Protein 7WUN (pdb70)

Structure (mmCIF, N/CA/C/O backbone):
data_7WUN
#
_entry.id   7WUN
#
_cell.length_a   29.803
_cell.length_b   29.803
_cell.length_c   114.755
_cell.angle_alpha   90.000
_cell.angle_beta   90.000
_cell.angle_gamma   120.000
#
_symmetry.space_group_name_H-M   'P 32 2 1'
#
loop_
_entity.id
_entity.type
_entity.pdbx_description
1 polymer '3-mer peptide'
2 polymer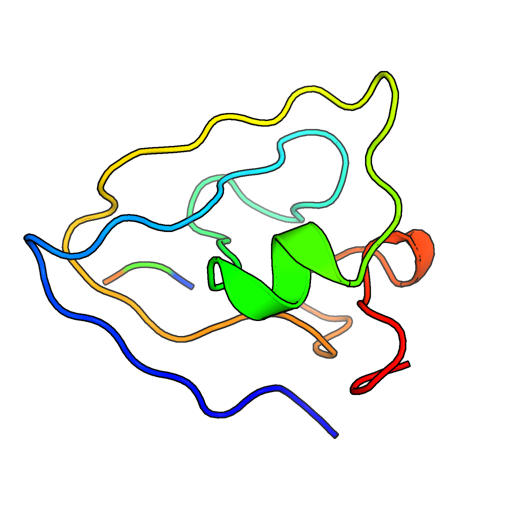 'E3 ubiquitin-protein ligase'
3 non-polymer 'ZINC ION'
4 water water
#
loop_
_atom_site.group_PDB
_atom_site.id
_atom_site.type_symbol
_atom_site.label_atom_id
_atom_site.label_alt_id
_atom_site.label_comp_id
_atom_site.label_asym_id
_atom_site.label_entity_id
_atom_site.label_seq_id
_atom_site.pdbx_PDB_ins_code
_atom_site.Cartn_x
_atom_site.Cartn_y
_atom_site.Cartn_z
_atom_site.occupancy
_atom_site.B_iso_or_equiv
_atom_site.auth_seq_id
_atom_site.auth_comp_id
_atom_site.auth_asym_id
_atom_site.auth_atom_id
_atom_site.pdbx_PDB_model_num
ATOM 1 N N . ARG A 1 1 ? -7.488 22.383 -5.605 1.00 17.53 1 ARG X N 1
ATOM 2 C CA . ARG A 1 1 ? -8.059 22.376 -6.951 1.00 18.82 1 ARG X CA 1
ATOM 3 C C . ARG A 1 1 ? -9.180 23.404 -7.041 1.00 20.84 1 ARG X C 1
ATOM 4 O O . ARG A 1 1 ? -9.616 23.960 -6.024 1.00 22.56 1 ARG X O 1
ATOM 12 N N . SER A 1 2 ? -9.661 23.658 -8.251 1.00 23.90 2 SER X N 1
ATOM 13 C CA . SER A 1 2 ? -10.726 24.632 -8.459 1.00 22.66 2 SER X CA 1
ATOM 14 C C . SER A 1 2 ? -12.095 24.074 -8.100 1.00 30.17 2 SER X C 1
ATOM 15 O O . SER A 1 2 ? -12.271 22.886 -8.026 1.00 29.46 2 SER X O 1
ATOM 18 N N . GLY A 1 3 ? -13.059 24.961 -7.899 1.00 33.06 3 GLY X N 1
ATOM 19 C CA . GLY A 1 3 ? -14.243 24.610 -7.145 1.00 38.41 3 GLY X CA 1
ATOM 20 C C . GLY A 1 3 ? -15.430 25.530 -7.299 1.00 42.17 3 GLY X C 1
ATOM 21 O O . GLY A 1 3 ? -16.484 25.104 -7.759 1.00 52.89 3 GLY X O 1
ATOM 22 N N . ALA B 2 1 ? 2.885 22.954 4.630 1.00 18.67 120 ALA A N 1
ATOM 23 C CA . ALA B 2 1 ? 3.281 21.901 3.696 1.00 17.01 120 ALA A CA 1
ATOM 24 C C . ALA B 2 1 ? 2.601 22.063 2.337 1.00 15.68 120 ALA A C 1
ATOM 25 O O . ALA B 2 1 ? 3.246 21.997 1.291 1.00 17.38 120 ALA A O 1
ATOM 27 N N . VAL B 2 2 ? 1.284 22.245 2.383 1.00 15.42 121 VAL A N 1
ATOM 28 C CA . VAL B 2 2 ? 0.459 22.497 1.207 1.00 11.88 121 VAL A CA 1
ATOM 29 C C . VAL B 2 2 ? -0.230 23.838 1.419 1.00 15.44 121 VAL A C 1
ATOM 30 O O . VAL B 2 2 ? -0.860 24.060 2.461 1.00 15.38 121 VAL A O 1
ATOM 34 N N . CYS B 2 3 ? -0.120 24.724 0.429 1.00 12.11 122 CYS A N 1
ATOM 35 C CA . CYS B 2 3 ? -0.661 26.073 0.547 1.00 10.66 122 CYS A CA 1
ATOM 36 C C . CYS B 2 3 ? -2.139 26.041 0.907 1.00 14.05 122 CYS A C 1
ATOM 37 O O . CYS B 2 3 ? -2.950 25.427 0.208 1.00 18.23 122 CYS A O 1
ATOM 40 N N . GLY B 2 4 ? -2.502 26.723 1.986 1.00 14.20 123 GLY A N 1
ATOM 41 C CA . GLY B 2 4 ? -3.897 26.702 2.375 1.00 22.74 123 GLY A CA 1
ATOM 42 C C . GLY B 2 4 ? -4.749 27.801 1.772 1.00 30.13 123 GLY A C 1
ATOM 43 O O . GLY B 2 4 ? -5.827 28.101 2.295 1.00 29.24 123 GLY A O 1
ATOM 44 N N . SER B 2 5 ? -4.317 28.408 0.670 1.00 20.35 124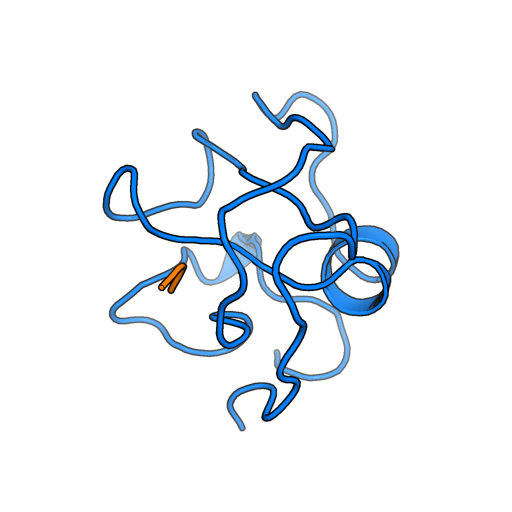 SER A N 1
ATOM 45 C CA . SER B 2 5 ? -5.008 29.598 0.203 1.00 15.69 124 SER A CA 1
ATOM 46 C C . SER B 2 5 ? -6.286 29.226 -0.533 1.00 16.29 124 SER A C 1
ATOM 47 O O . SER B 2 5 ? -6.333 28.271 -1.312 1.00 18.98 124 SER A O 1
ATOM 50 N N . VAL B 2 6 ? -7.333 29.981 -0.253 1.00 15.61 125 VAL A N 1
ATOM 51 C CA . VAL B 2 6 ? -8.612 29.815 -0.919 1.00 15.22 125 VAL A CA 1
ATOM 52 C C . VAL B 2 6 ? -8.927 31.105 -1.650 1.00 17.06 125 VAL A C 1
ATOM 53 O O . VAL B 2 6 ? -8.538 32.199 -1.228 1.00 16.93 125 VAL A O 1
ATOM 57 N N . TRP B 2 7 ? -9.623 30.973 -2.772 1.00 12.66 126 TRP A N 1
ATOM 58 C CA . TRP B 2 7 ? -10.058 32.149 -3.507 1.00 14.46 126 TRP A CA 1
ATOM 59 C C . TRP B 2 7 ? -11.467 31.927 -4.033 1.00 12.56 126 TRP A C 1
ATOM 60 O O . TRP B 2 7 ? -11.984 30.809 -4.043 1.00 13.71 126 TRP A O 1
ATOM 71 N N . GLY B 2 8 ? -12.103 33.034 -4.415 1.00 13.56 127 GLY A N 1
ATOM 72 C CA . GLY B 2 8 ? -13.483 33.029 -4.838 1.00 15.45 127 GLY A CA 1
ATOM 73 C C . GLY B 2 8 ? -13.597 33.120 -6.353 1.00 14.78 127 GLY A C 1
ATOM 74 O O . GLY B 2 8 ? -12.610 33.157 -7.088 1.00 13.17 127 GLY A O 1
ATOM 75 N N . GLN B 2 9 ? -14.846 33.153 -6.822 1.00 16.13 128 GLN A N 1
ATOM 76 C CA . GLN B 2 9 ? -15.052 32.988 -8.257 1.00 17.56 128 GLN A CA 1
ATOM 77 C C . GLN B 2 9 ? -14.471 34.143 -9.063 1.00 15.55 128 GLN A C 1
ATOM 78 O O . GLN B 2 9 ? -14.057 33.935 -10.213 1.00 16.38 128 GLN A O 1
ATOM 84 N N . ASN B 2 10 ? -14.412 35.352 -8.503 1.00 13.52 129 ASN A N 1
ATOM 85 C CA . ASN B 2 10 ? -13.858 36.484 -9.241 1.00 14.31 129 ASN A CA 1
ATOM 86 C C . ASN B 2 10 ? -12.422 36.816 -8.844 1.00 14.63 129 ASN A C 1
ATOM 87 O O . ASN B 2 10 ? -11.947 37.925 -9.120 1.00 14.03 129 ASN A O 1
ATOM 92 N N . ASP B 2 11 ? -11.712 35.869 -8.236 1.00 11.78 130 ASP A N 1
ATOM 93 C CA . ASP B 2 11 ? -10.286 35.989 -7.978 1.00 12.25 130 ASP A CA 1
ATOM 94 C C . ASP B 2 11 ? -9.519 35.219 -9.042 1.00 10.85 130 ASP A C 1
ATOM 95 O O . ASP B 2 11 ? -9.873 34.080 -9.357 1.00 12.94 130 ASP A O 1
ATOM 100 N N . LEU B 2 12 ? -8.464 35.827 -9.571 1.00 13.06 131 LEU A N 1
ATOM 101 C CA . LEU B 2 12 ? -7.624 35.147 -10.545 1.00 11.98 131 LEU A CA 1
ATOM 102 C C . LEU B 2 12 ? -6.749 34.102 -9.870 1.00 13.39 131 LEU A C 1
ATOM 103 O O . LEU B 2 12 ? -6.382 34.233 -8.698 1.00 13.83 131 LEU A O 1
ATOM 108 N N . ALA B 2 13 ? -6.415 33.055 -10.626 1.00 12.07 132 ALA A N 1
ATOM 109 C CA . ALA B 2 13 ? -5.475 32.032 -10.186 1.00 11.99 132 ALA A CA 1
ATOM 110 C C . ALA B 2 13 ? -4.730 31.548 -11.417 1.00 9.41 132 ALA A C 1
ATOM 111 O O . ALA B 2 13 ? -4.937 32.058 -12.522 1.00 12.77 132 ALA A O 1
ATOM 113 N N . TYR B 2 14 ? -3.877 30.542 -11.240 1.00 10.02 133 TYR A N 1
ATOM 114 C CA . TYR B 2 14 ? -3.126 30.002 -12.364 1.00 10.36 133 TYR A CA 1
ATOM 115 C C . TYR B 2 14 ? -3.471 28.547 -12.613 1.00 10.09 133 TYR A C 1
ATOM 116 O O . TYR B 2 14 ? -3.475 27.731 -11.688 1.00 12.40 133 TYR A O 1
ATOM 125 N N . ARG B 2 15 ? -3.745 28.233 -13.868 1.00 11.69 134 ARG A N 1
ATOM 126 C CA . ARG B 2 15 ? -3.612 26.881 -14.372 1.00 12.74 134 ARG A CA 1
ATOM 127 C C . ARG B 2 15 ? -2.198 26.710 -14.904 1.00 10.95 134 ARG A C 1
ATOM 128 O O . ARG B 2 15 ? -1.609 27.641 -15.453 1.00 12.30 134 ARG A O 1
ATOM 136 N N . CYS B 2 16 ? -1.710 25.484 -14.763 1.00 11.04 135 CYS A N 1
ATOM 137 C CA . CYS B 2 16 ? -0.446 25.142 -15.451 1.00 11.74 13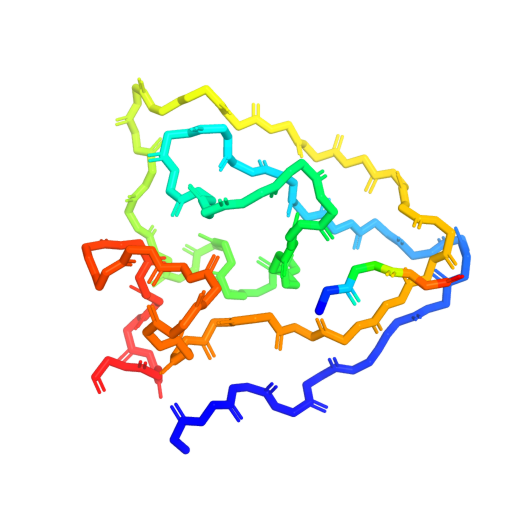5 CYS A CA 1
ATOM 138 C C . CYS B 2 16 ? -0.616 23.711 -15.968 1.00 13.71 135 CYS A C 1
ATOM 139 O O . CYS B 2 16 ? -0.439 22.796 -15.194 1.00 12.75 135 CYS A O 1
ATOM 142 N N A ARG B 2 17 ? -0.737 23.561 -17.288 0.55 12.77 136 ARG A N 1
ATOM 143 N N B ARG B 2 17 ? -0.732 23.562 -17.288 0.45 12.77 136 ARG A N 1
ATOM 144 C CA A ARG B 2 17 ? -0.946 22.218 -17.883 0.55 13.47 136 ARG A CA 1
ATOM 145 C CA B ARG B 2 17 ? -0.947 22.218 -17.877 0.45 13.47 136 ARG A CA 1
ATOM 146 C C A ARG B 2 17 ? 0.362 21.434 -17.851 0.55 12.90 136 ARG A C 1
ATOM 147 C C B ARG B 2 17 ? 0.363 21.437 -17.865 0.45 12.88 136 ARG A C 1
ATOM 148 O O A ARG B 2 17 ? 0.311 20.207 -17.914 0.55 14.85 136 ARG A O 1
ATOM 149 O O B ARG B 2 17 ? 0.310 20.209 -17.911 0.45 14.85 136 ARG A O 1
ATOM 164 N N . THR B 2 18 ? 1.479 22.125 -17.622 1.00 12.76 137 THR A N 1
ATOM 165 C CA . THR B 2 18 ? 2.788 21.431 -17.515 1.00 12.64 137 THR A CA 1
ATOM 166 C C . THR B 2 18 ? 2.884 20.778 -16.123 1.00 14.48 137 THR A C 1
ATOM 167 O O . THR B 2 18 ? 3.391 19.678 -16.038 1.00 13.93 137 THR A O 1
ATOM 171 N N . CYS B 2 19 ? 2.356 21.435 -15.097 1.00 14.27 138 CYS A N 1
ATOM 172 C CA . CYS B 2 19 ? 2.548 20.963 -13.728 1.00 14.36 138 CYS A CA 1
ATOM 173 C C . CYS B 2 19 ? 1.370 20.171 -13.178 1.00 13.14 138 CYS A C 1
ATOM 174 O O . CYS B 2 19 ? 1.549 19.411 -12.218 1.00 13.96 138 CYS A O 1
ATOM 177 N N . GLU B 2 20 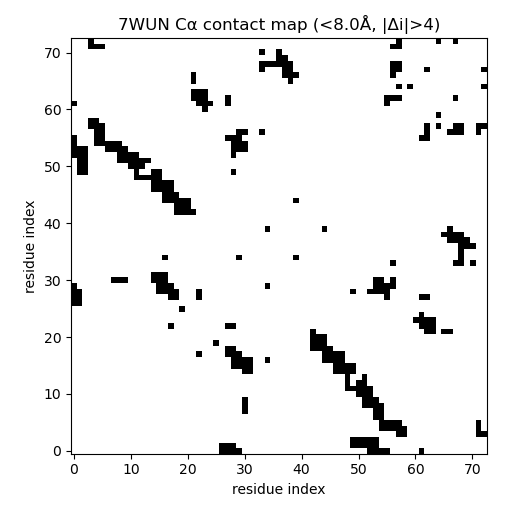? 0.177 20.339 -13.736 1.00 12.96 139 GLU A N 1
ATOM 178 C CA . GLU B 2 20 ? -1.020 19.763 -13.142 1.00 14.28 139 GLU A CA 1
ATOM 179 C C . GLU B 2 20 ? -1.020 18.245 -13.282 1.00 12.53 139 GLU A C 1
ATOM 180 O O . GLU B 2 20 ? -0.403 17.677 -14.194 1.00 17.26 139 GLU A O 1
ATOM 186 N N . HIS B 2 21 ? -1.769 17.588 -12.395 1.00 13.77 140 HIS A N 1
ATOM 187 C CA . HIS B 2 21 ? -2.094 16.190 -12.612 1.00 14.39 140 HIS A CA 1
ATOM 188 C C . HIS B 2 21 ? -3.519 15.989 -13.099 1.00 21.55 140 HIS A C 1
ATOM 189 O O . HIS B 2 21 ? -3.866 14.872 -13.497 1.00 21.32 140 HIS A O 1
ATOM 196 N N . ASP B 2 22 ? -4.332 17.040 -13.135 1.00 17.24 141 ASP A N 1
ATOM 197 C CA . ASP B 2 22 ? -5.621 16.965 -13.805 1.00 19.08 141 ASP A CA 1
ATOM 198 C C . ASP B 2 22 ? -6.083 18.381 -14.122 1.00 15.85 141 ASP A C 1
ATOM 199 O O . ASP B 2 22 ? -5.562 19.350 -13.558 1.00 14.32 141 ASP A O 1
ATOM 204 N N . PRO B 2 23 ? -7.022 18.539 -15.060 1.00 17.63 142 PRO A N 1
ATOM 205 C CA . PRO B 2 23 ? -7.350 19.889 -15.533 1.00 17.63 142 PRO A CA 1
ATOM 206 C C . PRO B 2 23 ? -8.036 20.771 -14.506 1.00 14.40 142 PRO A C 1
ATOM 207 O O . PRO B 2 23 ? -8.157 21.971 -14.775 1.00 16.68 142 PRO A O 1
ATOM 211 N N . THR B 2 24 ? -8.475 20.243 -13.354 1.00 15.27 143 THR A N 1
ATOM 212 C CA . THR B 2 24 ? -9.047 21.096 -12.320 1.00 15.25 143 THR A CA 1
ATOM 213 C C . THR B 2 24 ? -8.003 21.625 -11.350 1.00 16.77 143 THR A C 1
ATOM 214 O O . THR B 2 24 ? -8.348 22.398 -10.455 1.00 16.00 143 THR A O 1
ATOM 218 N N . CYS B 2 25 ? -6.745 21.231 -11.493 1.00 14.46 144 CYS A N 1
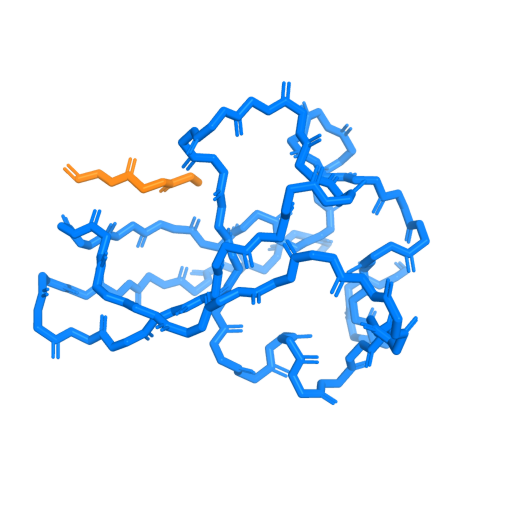ATOM 219 C CA . CYS B 2 25 ? -5.731 21.730 -10.581 1.00 15.29 144 CYS A CA 1
ATOM 220 C C . CYS B 2 25 ? -5.451 23.213 -10.830 1.00 13.84 144 CYS A C 1
ATOM 221 O O . CYS B 2 25 ? -5.619 23.727 -11.941 1.00 14.41 144 CYS A O 1
ATOM 224 N N . ALA B 2 26 ? -5.027 23.901 -9.769 1.00 14.04 145 ALA A N 1
ATOM 225 C CA . ALA B 2 26 ? -4.723 25.324 -9.852 1.00 12.40 145 ALA A CA 1
ATOM 226 C C . ALA B 2 26 ? -3.872 25.733 -8.659 1.00 11.70 145 ALA A C 1
ATOM 227 O O . ALA B 2 26 ? -3.948 25.118 -7.586 1.00 13.81 145 ALA A O 1
ATOM 229 N N . ILE B 2 27 ? -3.075 26.792 -8.848 1.00 11.11 146 ILE A N 1
ATOM 230 C CA . ILE B 2 27 ? -2.341 27.397 -7.745 1.00 12.49 146 ILE A CA 1
ATOM 231 C C . ILE B 2 27 ? -2.631 28.890 -7.673 1.00 11.06 146 ILE A C 1
ATOM 232 O O . ILE B 2 27 ? -2.971 29.535 -8.669 1.00 12.26 146 ILE A O 1
ATOM 237 N N . CYS B 2 28 ? -2.531 29.431 -6.464 1.00 11.31 147 CYS A N 1
ATOM 238 C CA . CYS B 2 28 ? -2.805 30.840 -6.255 1.00 8.90 147 CYS A CA 1
ATOM 239 C C . CYS B 2 28 ? -1.744 31.703 -6.933 1.00 11.07 147 CYS A C 1
ATOM 240 O O . CYS B 2 28 ? -0.645 31.247 -7.271 1.00 11.21 147 CYS A O 1
ATOM 243 N N . VAL B 2 29 ? -2.082 32.978 -7.133 1.00 10.82 148 VAL A N 1
ATOM 244 C CA . VAL B 2 29 ? -1.155 33.884 -7.815 1.00 12.49 148 VAL A CA 1
ATOM 245 C C . VAL B 2 29 ? 0.191 33.968 -7.099 1.00 10.84 148 VAL A C 1
ATOM 246 O O . VAL B 2 29 ? 1.230 33.837 -7.765 1.00 12.69 148 VAL A O 1
ATOM 250 N N . PRO B 2 30 ? 0.262 34.156 -5.777 1.00 12.26 149 PRO A N 1
ATOM 251 C CA . PRO B 2 30 ? 1.594 34.214 -5.154 1.00 12.47 149 PRO A CA 1
ATOM 252 C C . PRO B 2 30 ? 2.395 32.931 -5.293 1.00 11.66 149 PRO A C 1
ATOM 253 O O . PRO B 2 30 ? 3.624 32.999 -5.460 1.00 16.13 149 PRO A O 1
ATOM 257 N N . CYS B 2 31 ? 1.753 31.758 -5.223 1.00 11.41 150 CYS A N 1
ATOM 258 C CA . CYS B 2 31 ? 2.506 30.523 -5.429 1.00 10.67 150 CYS A CA 1
ATOM 259 C C . CYS B 2 31 ? 3.041 30.432 -6.852 1.00 11.68 150 CYS A C 1
ATOM 260 O O . CYS B 2 31 ? 4.152 29.939 -7.071 1.00 12.26 150 CYS A O 1
ATOM 263 N N . PHE B 2 32 ? 2.273 30.897 -7.831 1.00 11.39 151 PHE A N 1
ATOM 264 C CA . PHE B 2 32 ? 2.799 30.914 -9.190 1.00 11.51 151 PHE A CA 1
ATOM 265 C C . PHE B 2 32 ? 4.009 31.834 -9.292 1.00 12.86 151 PHE A C 1
ATOM 266 O O . PHE B 2 32 ? 5.053 31.463 -9.845 1.00 12.26 151 PHE A O 1
ATOM 274 N N . GLN B 2 33 ? 3.874 33.052 -8.767 1.00 10.98 152 GLN A N 1
ATOM 275 C CA . GLN B 2 33 ? 4.954 34.027 -8.843 1.00 12.64 152 GLN A CA 1
ATOM 276 C C . GLN B 2 33 ? 6.224 33.514 -8.183 1.00 13.03 152 GLN A C 1
ATOM 277 O O . GLN B 2 33 ? 7.325 33.757 -8.675 1.00 15.66 152 GLN A O 1
ATOM 283 N N . ASN B 2 34 ? 6.097 32.809 -7.069 1.00 12.51 153 ASN A N 1
ATOM 284 C CA . ASN B 2 34 ? 7.274 32.335 -6.358 1.00 12.77 153 ASN A CA 1
ATOM 285 C C . ASN B 2 34 ? 7.742 30.956 -6.814 1.00 13.14 153 ASN A C 1
ATOM 286 O O . ASN B 2 34 ? 8.558 30.334 -6.134 1.00 13.78 153 ASN A O 1
ATOM 291 N N . GLY B 2 35 ? 7.264 30.471 -7.961 1.00 13.49 154 GLY A N 1
ATOM 292 C CA . GLY B 2 35 ? 7.725 29.229 -8.537 1.00 15.00 154 GLY A CA 1
ATOM 293 C C . GLY B 2 35 ? 8.315 29.453 -9.922 1.00 14.08 154 GLY A C 1
ATOM 294 O O . GLY B 2 35 ? 8.448 30.583 -10.399 1.00 15.69 154 GLY A O 1
ATOM 295 N N . ASN B 2 36 ? 8.676 28.343 -10.555 1.00 12.72 155 ASN A N 1
ATOM 296 C CA . ASN B 2 36 ? 9.433 28.356 -11.800 1.00 15.80 155 ASN A CA 1
ATOM 297 C C . ASN B 2 36 ? 8.588 27.680 -12.873 1.00 14.88 155 ASN A C 1
ATOM 298 O O . ASN B 2 36 ? 8.478 26.452 -12.896 1.00 15.13 155 ASN A O 1
ATOM 303 N N . HIS B 2 37 ? 7.992 28.477 -13.751 1.00 13.99 156 HIS A N 1
ATOM 304 C CA . HIS B 2 37 ? 7.149 27.943 -14.818 1.00 14.15 156 HIS A CA 1
ATOM 305 C C . HIS B 2 37 ? 7.525 28.525 -16.166 1.00 16.76 156 HIS A C 1
ATOM 306 O O . HIS B 2 37 ? 6.672 28.652 -17.056 1.00 15.45 156 HIS A O 1
ATOM 313 N N . LYS B 2 38 ? 8.787 28.895 -16.343 1.00 18.55 157 LYS A N 1
ATOM 314 C CA . LYS B 2 38 ? 9.169 29.413 -17.643 1.00 16.52 157 LYS A CA 1
ATOM 315 C C . LYS B 2 38 ? 9.115 28.316 -18.698 1.00 16.92 157 LYS A C 1
ATOM 316 O O . LYS B 2 38 ? 9.526 27.168 -18.476 1.00 17.10 157 LYS A O 1
ATOM 322 N N . ASP B 2 39 ? 8.526 28.679 -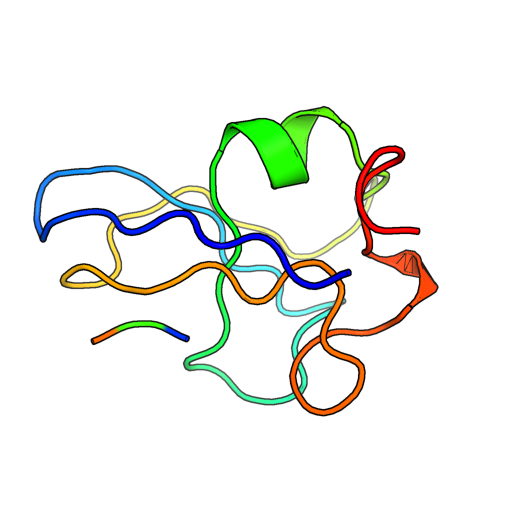19.823 1.00 17.29 158 ASP A N 1
ATOM 323 C CA . ASP B 2 39 ? 8.207 27.812 -20.945 1.00 17.85 158 ASP A CA 1
ATOM 324 C C . ASP B 2 39 ? 7.139 26.784 -20.599 1.00 14.68 158 ASP A C 1
ATOM 325 O O . ASP B 2 39 ? 6.892 25.882 -21.396 1.00 13.32 158 ASP A O 1
ATOM 330 N N . HIS B 2 40 ? 6.492 26.896 -19.437 1.00 11.57 159 HIS A N 1
ATOM 331 C CA . HIS B 2 40 ? 5.339 26.051 -19.150 1.00 10.43 159 HIS A CA 1
ATOM 332 C C . HIS B 2 40 ? 4.102 26.560 -19.882 1.00 13.32 159 HIS A C 1
ATOM 333 O O . HIS B 2 40 ? 3.996 27.733 -20.260 1.00 12.62 159 HIS A O 1
ATOM 340 N N . ASP B 2 41 ? 3.136 25.660 -20.042 1.00 11.70 160 ASP A N 1
ATOM 341 C CA . ASP B 2 41 ? 1.844 26.004 -20.624 1.00 12.15 160 ASP A CA 1
ATOM 342 C C . ASP B 2 41 ? 0.929 26.456 -19.493 1.00 12.21 160 ASP A C 1
ATOM 343 O O . ASP B 2 41 ? 0.052 25.727 -19.029 1.00 13.46 160 ASP A O 1
ATOM 348 N N . TYR B 2 42 ? 1.134 27.689 -19.057 1.00 10.53 161 TYR A N 1
ATOM 349 C CA . TYR B 2 42 ? 0.352 28.233 -17.956 1.00 12.57 161 TYR A CA 1
ATOM 350 C C . TYR B 2 42 ? -0.572 29.337 -18.443 1.00 15.11 161 TYR A C 1
ATOM 351 O O . TYR B 2 42 ? -0.345 29.964 -19.482 1.00 14.25 161 TYR A O 1
ATOM 360 N N . SER B 2 43 ? -1.612 29.591 -17.654 1.00 14.70 162 SER A N 1
ATOM 361 C CA A SER B 2 43 ? -2.564 30.655 -17.956 0.74 13.14 162 SER A CA 1
ATOM 362 C CA B SER B 2 43 ? -2.523 30.684 -17.954 0.26 13.20 162 SER A CA 1
ATOM 363 C C . SER B 2 43 ? -3.082 31.232 -16.653 1.00 11.93 162 SER A C 1
ATOM 364 O O . SER B 2 43 ? -3.513 30.473 -15.781 1.00 14.05 162 SER A O 1
ATOM 369 N N . ILE B 2 44 ? -3.034 32.551 -16.517 1.00 12.08 163 ILE A N 1
ATOM 370 C CA . ILE B 2 44 ? -3.777 33.207 -15.448 1.00 11.74 163 ILE A CA 1
ATOM 371 C C . ILE B 2 44 ? -5.231 33.286 -15.886 1.00 13.04 163 ILE A C 1
ATOM 372 O O . ILE B 2 44 ? -5.518 33.649 -17.036 1.00 12.70 163 ILE A O 1
ATOM 377 N N . MET B 2 45 ? -6.150 32.914 -14.998 1.00 11.80 164 MET A N 1
ATOM 378 C CA . MET B 2 45 ? -7.559 32.929 -15.379 1.00 11.10 164 MET A CA 1
ATOM 379 C C . MET B 2 45 ? -8.410 32.793 -14.127 1.00 11.29 164 MET A C 1
ATOM 380 O O . MET B 2 45 ? -7.901 32.598 -13.021 1.00 13.44 164 MET A O 1
ATOM 385 N N . TYR B 2 46 ? -9.725 32.860 -14.327 1.00 12.64 165 TYR A N 1
ATOM 386 C CA . TYR B 2 46 ? -10.680 32.512 -13.286 1.00 13.04 165 TYR A CA 1
ATOM 387 C C . TYR B 2 46 ? -10.944 31.010 -13.321 1.00 14.21 165 TYR A C 1
ATOM 388 O O . TYR B 2 46 ? -10.793 30.355 -14.357 1.00 13.65 165 TYR A O 1
ATOM 397 N N . THR B 2 47 ? -11.303 30.459 -12.167 1.00 12.68 166 THR A N 1
ATOM 398 C CA . THR B 2 47 ? -11.464 29.018 -12.024 1.00 11.95 166 THR A CA 1
ATOM 399 C C . THR B 2 47 ? -12.743 28.652 -11.284 1.00 13.17 166 THR A C 1
ATOM 400 O O . THR B 2 47 ? -12.877 27.500 -10.856 1.00 15.98 166 THR A O 1
ATOM 404 N N . GLY B 2 48 ? -13.677 29.588 -11.126 1.00 12.53 167 GLY A N 1
ATOM 405 C CA . GLY B 2 48 ? -14.836 29.360 -10.281 1.00 13.86 167 GLY A CA 1
ATOM 406 C C . GLY B 2 48 ? -14.498 29.210 -8.814 1.00 14.31 167 GLY A C 1
ATOM 407 O O . GLY B 2 48 ? -15.220 28.530 -8.084 1.00 18.81 167 GLY A O 1
ATOM 408 N N . GLY B 2 49 ? -13.419 29.843 -8.360 1.00 11.77 168 GLY A N 1
ATOM 409 C CA . GLY B 2 49 ? -12.962 29.684 -6.988 1.00 13.91 168 GLY A CA 1
ATOM 410 C C . GLY B 2 49 ? -12.075 28.464 -6.853 1.00 15.67 168 GLY A C 1
ATOM 411 O O . GLY B 2 49 ? -11.867 27.697 -7.802 1.00 15.06 168 GLY A O 1
ATOM 412 N N . GLY B 2 50 ? -11.511 28.277 -5.668 1.00 13.40 169 GLY A N 1
ATOM 413 C CA . GLY B 2 50 ? -10.745 27.070 -5.454 1.00 14.85 169 GLY A CA 1
ATOM 414 C C . GLY B 2 50 ? -9.837 27.165 -4.247 1.00 14.92 169 GLY A C 1
ATOM 415 O O . GLY B 2 50 ? -9.883 28.124 -3.483 1.00 13.15 169 GLY A O 1
ATOM 416 N N . CYS B 2 51 ? -9.034 26.112 -4.097 1.00 14.08 170 CYS A N 1
ATOM 417 C CA A CYS B 2 51 ? -8.036 25.965 -3.044 0.64 15.42 170 CYS A CA 1
ATOM 418 C CA B CYS B 2 51 ? -8.037 25.993 -3.046 0.36 15.40 170 CYS A CA 1
ATOM 419 C C . CYS B 2 51 ? -6.702 25.640 -3.687 1.00 13.44 170 CYS A C 1
ATOM 420 O O . CYS B 2 51 ? -6.642 24.833 -4.623 1.00 17.77 170 CYS A O 1
ATOM 425 N N . CYS B 2 52 ? -5.633 26.247 -3.185 1.00 15.06 171 CYS A N 1
ATOM 426 C CA . CYS B 2 52 ? -4.343 26.116 -3.852 1.00 14.09 171 CYS A CA 1
ATOM 427 C C . CYS B 2 52 ? -3.790 24.699 -3.737 1.00 12.88 171 CYS A C 1
ATOM 428 O O . CYS B 2 52 ? -3.860 24.071 -2.673 1.00 17.28 171 CYS A O 1
ATOM 431 N N . ASP B 2 53 ? -3.219 24.202 -4.840 1.00 12.31 172 ASP A N 1
ATOM 432 C CA . ASP B 2 53 ? -2.631 22.870 -4.864 1.00 13.10 172 ASP A CA 1
ATOM 433 C C . ASP B 2 53 ? -1.121 22.874 -4.646 1.00 15.46 172 ASP A C 1
ATOM 434 O O . ASP B 2 53 ? -0.500 21.802 -4.676 1.00 13.96 172 ASP A O 1
ATOM 439 N N . CYS B 2 54 ? -0.519 24.037 -4.409 1.00 12.51 173 CYS A N 1
ATOM 440 C CA . CYS B 2 54 ? 0.932 24.117 -4.314 1.00 10.17 173 CYS A CA 1
ATOM 441 C C . CYS B 2 54 ? 1.414 23.370 -3.078 1.00 10.46 173 CYS A C 1
ATOM 442 O O . CYS B 2 54 ? 0.953 23.633 -1.959 1.00 13.05 173 CYS A O 1
ATOM 445 N N . GLY B 2 55 ? 2.354 22.449 -3.289 1.00 13.59 174 GLY A N 1
ATOM 446 C CA . GLY B 2 55 ? 2.877 21.592 -2.246 1.00 14.78 174 GLY A CA 1
ATOM 447 C C . GLY B 2 55 ? 2.272 20.203 -2.200 1.00 13.17 174 GLY A C 1
ATOM 448 O O . GLY B 2 55 ? 2.820 19.327 -1.515 1.00 16.56 174 GLY A O 1
ATOM 449 N N . ASP B 2 56 ? 1.176 19.969 -2.911 1.00 12.39 175 ASP A N 1
ATOM 450 C CA . ASP B 2 56 ? 0.467 18.697 -2.878 1.00 15.08 175 ASP A CA 1
ATOM 451 C C . ASP B 2 56 ? 0.930 17.840 -4.048 1.00 14.93 175 ASP A C 1
ATOM 452 O O . ASP B 2 56 ? 0.576 18.109 -5.200 1.00 13.88 175 ASP A O 1
ATOM 457 N N . THR B 2 57 ? 1.684 16.785 -3.755 1.00 16.22 176 THR A N 1
ATOM 458 C CA . THR B 2 57 ? 2.182 15.907 -4.811 1.00 17.15 176 THR A CA 1
ATOM 459 C C . THR B 2 57 ? 1.072 15.145 -5.534 1.00 19.10 176 THR A C 1
ATOM 460 O O . THR B 2 57 ? 1.282 14.712 -6.675 1.00 18.48 176 THR A O 1
ATOM 464 N N . THR B 2 58 ? -0.094 14.959 -4.909 1.00 17.19 177 THR A N 1
ATOM 465 C CA . THR B 2 58 ? -1.183 14.283 -5.607 1.00 17.65 177 THR A CA 1
ATOM 466 C C . THR B 2 58 ? -1.788 15.147 -6.705 1.00 16.16 177 THR A C 1
ATOM 467 O O . THR B 2 58 ? -2.414 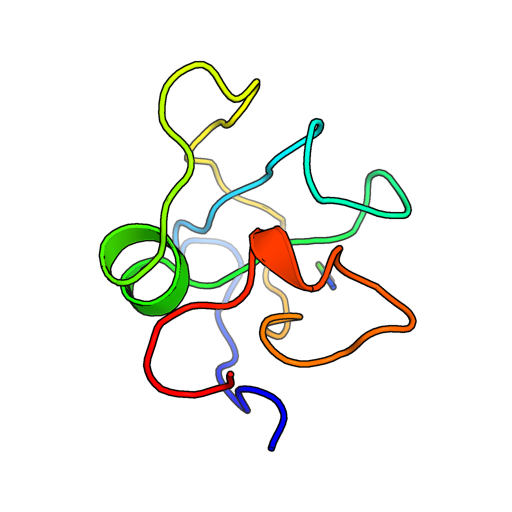14.606 -7.622 1.00 18.71 177 THR A O 1
ATOM 471 N N . ALA B 2 59 ? -1.602 16.471 -6.646 1.00 14.84 178 ALA A N 1
ATOM 472 C CA . ALA B 2 59 ? -2.233 17.385 -7.588 1.00 14.57 178 ALA A CA 1
ATOM 473 C C . ALA B 2 59 ? -1.266 18.135 -8.482 1.00 15.97 178 ALA A C 1
ATOM 474 O O . ALA B 2 59 ? -1.691 18.624 -9.538 1.00 14.76 178 ALA A O 1
ATOM 476 N N . TRP B 2 60 ? 0.006 18.240 -8.106 1.00 15.00 179 TRP A N 1
ATOM 477 C CA . TRP B 2 60 ? 0.908 19.175 -8.755 1.00 13.44 179 TRP A CA 1
ATOM 478 C C . TRP B 2 60 ? 2.320 18.595 -8.764 1.00 13.04 179 TRP A C 1
ATOM 479 O O . TRP B 2 60 ? 2.768 18.025 -7.764 1.00 13.49 179 TRP A O 1
ATOM 490 N N . LYS B 2 61 ? 3.018 18.741 -9.885 1.00 13.96 180 LYS A N 1
ATOM 491 C CA . LYS B 2 61 ? 4.385 18.244 -9.971 1.00 15.08 180 LYS A CA 1
ATOM 492 C C . LYS B 2 61 ? 5.317 19.008 -9.034 1.00 16.87 180 LYS A C 1
ATOM 493 O O . LYS B 2 61 ? 5.196 20.223 -8.864 1.00 16.52 180 LYS A O 1
ATOM 499 N N . ARG B 2 62 ? 6.247 18.277 -8.407 1.00 16.59 181 ARG A N 1
ATOM 500 C CA . ARG B 2 62 ? 7.100 18.878 -7.383 1.00 17.00 181 ARG A CA 1
ATOM 501 C C . ARG B 2 62 ? 7.934 20.018 -7.949 1.00 16.30 181 ARG A C 1
ATOM 502 O O . ARG B 2 62 ? 8.173 21.021 -7.267 1.00 17.19 181 ARG A O 1
ATOM 510 N N . GLU B 2 63 ? 8.385 19.884 -9.194 1.00 18.58 182 GLU A N 1
ATOM 511 C CA . GLU B 2 63 ? 9.147 20.953 -9.826 1.00 17.47 182 GLU A CA 1
ATOM 512 C C . GLU B 2 63 ? 8.342 22.240 -9.952 1.00 17.67 182 GLU A C 1
ATOM 513 O O . GLU B 2 63 ? 8.938 23.311 -10.110 1.00 18.39 182 GLU A O 1
ATOM 519 N N . GLY B 2 64 ? 7.012 22.162 -9.882 1.00 14.08 183 GLY A N 1
ATOM 520 C CA . GLY B 2 64 ? 6.138 23.313 -9.929 1.00 12.52 183 GLY A CA 1
ATOM 521 C C . GLY B 2 64 ? 5.750 23.910 -8.594 1.00 13.61 183 GLY A C 1
ATOM 522 O O . GLY B 2 64 ? 4.956 24.859 -8.576 1.00 12.59 183 GLY A O 1
ATOM 523 N N . PHE B 2 65 ? 6.284 23.396 -7.483 1.00 14.74 184 PHE A N 1
ATOM 524 C CA . PHE B 2 65 ? 6.044 23.995 -6.174 1.00 12.35 184 PHE A CA 1
ATOM 525 C C . PHE B 2 65 ? 6.779 25.325 -6.060 1.00 13.15 184 PHE A C 1
ATOM 526 O O . PHE B 2 65 ? 7.912 25.471 -6.535 1.00 15.19 184 PHE A O 1
ATOM 534 N N . CYS B 2 66 ? 6.146 26.293 -5.404 1.00 13.77 185 CYS A N 1
ATOM 535 C CA . CYS B 2 66 ? 6.857 27.532 -5.149 1.00 14.40 185 CYS A CA 1
ATOM 536 C C . CYS B 2 66 ? 7.914 27.309 -4.067 1.00 14.74 185 CYS A C 1
ATOM 537 O O . CYS B 2 66 ? 8.007 26.240 -3.458 1.00 16.98 185 CYS A O 1
ATOM 540 N N . SER B 2 67 ? 8.730 28.336 -3.841 1.00 15.05 186 SER A N 1
ATOM 541 C CA . SER B 2 67 ? 9.822 28.226 -2.880 1.00 15.78 186 SER A CA 1
ATOM 542 C C . SER B 2 67 ? 9.341 28.018 -1.452 1.00 21.39 186 SER A C 1
ATOM 543 O O . SER B 2 67 ? 10.123 27.550 -0.617 1.00 21.87 186 SER A O 1
ATOM 546 N N . ARG B 2 68 ? 8.084 28.349 -1.153 1.00 17.71 187 ARG A N 1
ATOM 547 C CA . ARG B 2 68 ? 7.587 28.354 0.218 1.00 16.15 187 ARG A CA 1
ATOM 548 C C . ARG B 2 68 ? 6.803 27.104 0.584 1.00 16.57 187 ARG A C 1
ATOM 549 O O . ARG B 2 68 ? 6.548 26.870 1.769 1.00 19.27 187 ARG A O 1
ATOM 557 N N . HIS B 2 69 ? 6.422 26.295 -0.394 1.00 17.52 188 HIS A N 1
ATOM 558 C CA . HIS B 2 69 ? 5.806 25.004 -0.145 1.00 16.89 188 HI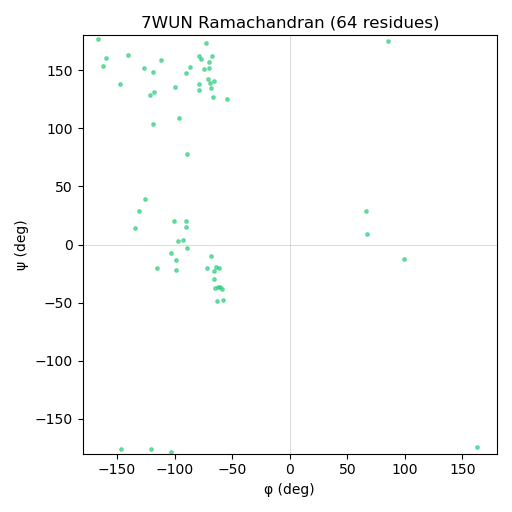S A CA 1
ATOM 559 C C . HIS B 2 69 ? 6.590 23.929 -0.893 1.00 28.37 188 HIS A C 1
ATOM 560 O O . HIS B 2 69 ? 6.021 23.009 -1.480 1.00 32.85 188 HIS A O 1
ATOM 567 N N . LYS B 2 70 ? 7.924 24.066 -0.907 1.00 34.43 189 LYS A N 1
ATOM 568 C CA . LYS B 2 70 ? 8.828 23.080 -1.514 1.00 34.37 189 LYS A CA 1
ATOM 569 C C . LYS B 2 70 ? 9.429 22.202 -0.434 1.00 32.98 189 LYS A C 1
ATOM 570 O O . LYS B 2 70 ? 8.729 21.773 0.479 1.00 40.65 189 LYS A O 1
#

Foldseek 3Di:
DFAFDKDAQPAKWKDWPQWFPDRLATAHPVQQVQADQVVTPMDIDGRRIDTGGALPVVTTHVNSHGPVND

Radius of gyration: 10.42 Å; Cα contacts (8 Å, |Δi|>4): 189; chains: 2; bounding box: 25×22×25 Å

Sequence (73 aa):
RSGAVCGSVWGQNDLAYRCRRTCEHDPTCAICVPCFQNGNHKDHDYSSIMYTGGGCCCDCGDTTAWKREGFCSRHK

Solvent-accessible surface area: 4248 Å² total; per-residue (Å²): 99,27,90,124,72,14,72,47,108,29,34,130,128,69,76,0,26,26,0,101,52,3,28,99,43,93,65,0,0,0,11,39,78,4,24,125,72,15,114,7,193,158,48,89,99,52,85,77,120,14,46,6,11,67,6,6,0,13,31,64,96,0,0,79,155,114,0,15,1,84,175,26,170

Organism: Oryza sativa subsp. japonica (NCBI:txid39947)

Nearest PDB structures (foldseek):
  7wum-assembly1_A  TM=1.013E+00  e=2.353E-15  Oryza sativa Japonica Group
  7xwf-assembly1_A  TM=9.904E-01  e=1.513E-13  Arabidopsis thaliana
  7y6x-assembly3_F  TM=9.941E-01  e=6.320E-13  Arabidopsis thaliana
  7y6w-assembly1_A-2  TM=9.887E-01  e=6.725E-13  Arabidopsis thaliana
  7xwg-assembly1_B  TM=9.990E-01  e=2.190E-12  Arabidopsis thaliana

B-factor: mean 17.8, std 7.11, range [8.9, 52.89]

Secondary structure (DSSP, 8-state):
-----EE-TTS-EEEETTTBSSTT--B-HHHHHTS--TTS-EEEE--SSEE--TT-TTTB-GGG--TT--/-B-

InterPro domains:
  IPR003126 Zinc finger, UBR-type [PF02207] (121-188)
  IPR003126 Zinc finger, UBR-type [PS51157] (120-190)
  IPR003126 Zinc finger, UBR-type [SM00396] (120-189)
  IPR039164 E3 ubiquitin-protein ligase UBR1-like [PTHR21497] (39-801)